Protein AF-A0A8H7BSI4-F1 (afdb_monomer_lite)

Secondary structure (DSSP, 8-state):
----------PPBPPTT--S-SBTTBSSSSHHHHHHHHHHHTT--HHHHHHHHHHTTB--TT---------SS---GGGGGTSHHHHHHHHHHHH----HHHHHS-EEEEE-S------HHHIIIIIHHHHT--TTGGGSPPPEEEEE---HHHHHHHHHTT-

pLDDT: mean 87.58, std 13.77, range [37.91, 97.06]

Structure (mmCIF, N/CA/C/O backbone):
data_AF-A0A8H7BSI4-F1
#
_entry.id   AF-A0A8H7BSI4-F1
#
loop_
_atom_site.group_PDB
_atom_site.id
_atom_site.type_symbol
_atom_site.label_atom_id
_atom_site.label_alt_id
_atom_site.label_comp_id
_atom_site.label_asym_id
_atom_site.label_entity_id
_atom_site.label_seq_id
_atom_site.pdbx_PDB_ins_code
_atom_site.Cartn_x
_atom_site.Cartn_y
_atom_site.Cartn_z
_atom_site.occupancy
_atom_site.B_iso_or_equiv
_atom_site.auth_seq_id
_atom_site.auth_comp_id
_atom_site.auth_asym_id
_atom_site.auth_atom_id
_atom_site.pdbx_PDB_model_num
ATOM 1 N N . MET A 1 1 ? -17.970 -0.116 -15.959 1.00 84.38 1 MET A N 1
ATOM 2 C CA . MET A 1 1 ? -16.785 0.314 -15.179 1.00 84.38 1 MET A CA 1
ATOM 3 C C . MET A 1 1 ? -16.360 -0.860 -14.310 1.00 84.38 1 MET A C 1
ATOM 5 O O . MET A 1 1 ? -17.247 -1.533 -13.807 1.00 84.38 1 MET A O 1
ATOM 9 N N . THR A 1 2 ? -15.063 -1.136 -14.169 1.00 92.62 2 THR A N 1
ATOM 10 C CA . THR A 1 2 ? -14.563 -2.210 -13.289 1.00 92.62 2 THR A CA 1
ATOM 11 C C . THR A 1 2 ? -14.057 -1.568 -12.002 1.00 92.62 2 THR A C 1
ATOM 13 O 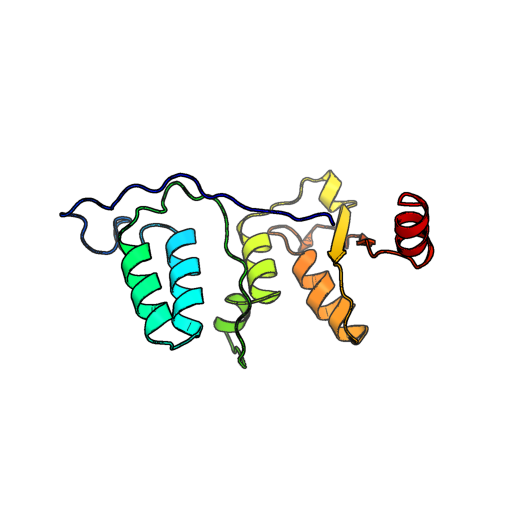O . THR A 1 2 ? -13.264 -0.635 -12.085 1.00 92.62 2 THR A O 1
AT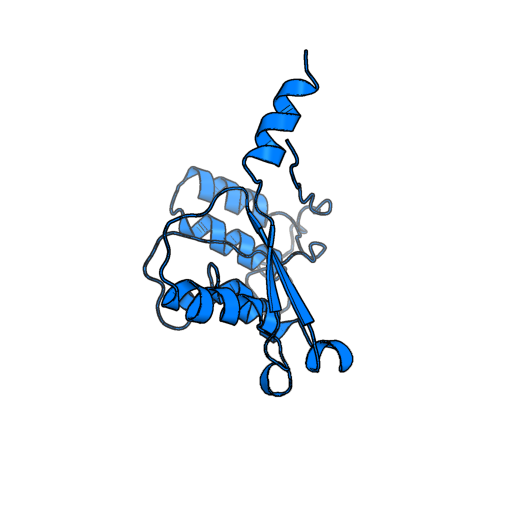OM 16 N N . GLN A 1 3 ? -14.542 -2.021 -10.846 1.00 94.94 3 GLN A N 1
ATOM 17 C CA . GLN A 1 3 ? -14.206 -1.472 -9.528 1.00 94.94 3 GLN A CA 1
ATOM 18 C C . GLN A 1 3 ? -13.779 -2.599 -8.586 1.00 94.94 3 GLN A C 1
ATOM 20 O O . GLN A 1 3 ? -14.319 -3.702 -8.662 1.00 94.94 3 GLN A O 1
ATOM 25 N N . GLY A 1 4 ? -12.813 -2.314 -7.715 1.00 94.81 4 GLY A N 1
ATOM 26 C CA . GLY A 1 4 ? -12.368 -3.220 -6.658 1.00 94.81 4 GLY A CA 1
ATOM 27 C C . GLY A 1 4 ? -12.856 -2.736 -5.297 1.00 94.81 4 GLY A C 1
ATOM 28 O O . GLY A 1 4 ? -12.834 -1.538 -5.026 1.00 94.81 4 GLY A O 1
ATOM 29 N N . VAL A 1 5 ? -13.283 -3.661 -4.438 1.00 97.06 5 VAL A N 1
ATOM 30 C CA . VAL A 1 5 ? -13.706 -3.358 -3.066 1.00 97.06 5 VAL A CA 1
ATOM 31 C C . VAL A 1 5 ? -13.038 -4.346 -2.121 1.00 97.06 5 VAL A C 1
ATOM 33 O O . VAL A 1 5 ? -13.108 -5.556 -2.330 1.00 97.06 5 VAL A O 1
ATOM 36 N N . TYR A 1 6 ? -12.405 -3.823 -1.073 1.00 95.88 6 TYR A N 1
ATOM 37 C CA . TYR A 1 6 ? -11.989 -4.618 0.074 1.00 95.88 6 TYR A CA 1
ATOM 38 C C . TYR A 1 6 ? -13.075 -4.549 1.148 1.00 95.88 6 TYR A C 1
ATOM 40 O O . TYR A 1 6 ? -13.499 -3.461 1.534 1.00 95.88 6 TYR A O 1
ATOM 48 N N . VAL A 1 7 ? -13.509 -5.709 1.636 1.00 96.81 7 VAL A N 1
ATOM 49 C CA . VAL A 1 7 ? -14.430 -5.824 2.770 1.00 96.81 7 VAL A CA 1
ATOM 50 C C . VAL A 1 7 ? -13.654 -6.465 3.909 1.00 96.81 7 VAL A C 1
ATOM 52 O O . VAL A 1 7 ? -13.184 -7.597 3.780 1.00 96.81 7 VAL A O 1
ATOM 55 N N . SER A 1 8 ? -13.482 -5.737 5.011 1.00 95.31 8 SER A N 1
ATOM 56 C CA . SER A 1 8 ? -12.819 -6.290 6.188 1.00 95.31 8 SER A CA 1
ATOM 57 C C . SER A 1 8 ? -13.660 -7.414 6.801 1.00 95.31 8 SER A C 1
ATOM 59 O O . SER A 1 8 ? -14.888 -7.423 6.660 1.00 95.31 8 SER A O 1
ATOM 61 N N . PRO A 1 9 ? -13.041 -8.335 7.555 1.00 95.00 9 PRO A N 1
ATOM 62 C CA . PRO A 1 9 ? -13.785 -9.185 8.471 1.00 95.00 9 PRO A CA 1
ATOM 63 C C . PRO A 1 9 ? -14.642 -8.347 9.427 1.00 95.00 9 PRO A C 1
ATOM 65 O O . PRO A 1 9 ? -14.370 -7.167 9.675 1.00 95.00 9 PRO A O 1
ATOM 68 N N . LYS A 1 1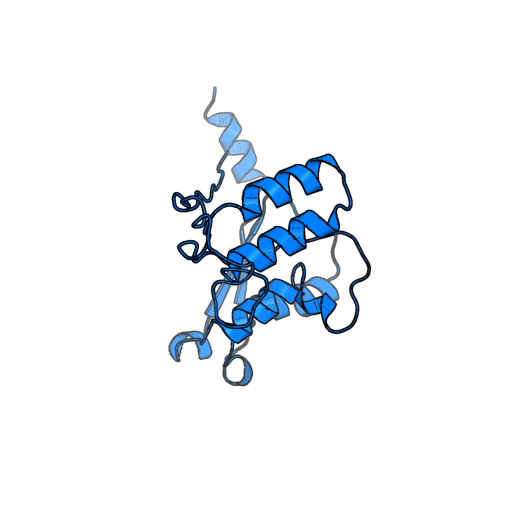0 ? -15.684 -8.965 9.983 1.00 94.25 10 LYS A N 1
ATOM 69 C CA . LYS A 1 10 ? -16.490 -8.332 11.024 1.00 94.25 10 LYS A CA 1
ATOM 70 C C . LYS A 1 10 ? -15.675 -8.263 12.317 1.00 94.25 10 LYS A C 1
ATOM 72 O O . LYS A 1 10 ? -15.422 -9.294 12.936 1.00 94.25 10 LYS A O 1
ATOM 77 N N . SER A 1 11 ? -15.309 -7.054 12.723 1.00 90.31 11 SER A N 1
ATOM 78 C CA . SER A 1 11 ? -14.569 -6.794 13.960 1.00 90.31 11 SER A CA 1
ATOM 79 C C . SER A 1 11 ? -15.536 -6.662 15.147 1.00 90.31 11 SER A C 1
ATOM 81 O O . SER A 1 11 ? -16.486 -5.878 15.057 1.00 90.31 11 SER A O 1
ATOM 83 N N . PRO A 1 12 ? -15.364 -7.420 16.245 1.00 92.12 12 PRO A N 1
ATOM 84 C CA . PRO A 1 12 ? -16.155 -7.238 17.461 1.00 92.12 12 PRO A CA 1
ATOM 85 C C . PRO A 1 12 ? -15.693 -5.996 18.239 1.00 92.12 12 PRO A C 1
ATOM 87 O O . PRO A 1 12 ? -14.622 -5.451 17.976 1.00 92.12 12 PRO A O 1
ATOM 90 N N . LEU A 1 13 ? -16.488 -5.551 19.214 1.00 90.25 13 LEU A N 1
ATOM 91 C CA . LEU A 1 13 ? -16.028 -4.559 20.189 1.00 90.25 13 LEU A CA 1
ATOM 92 C C . LEU A 1 13 ? -14.946 -5.167 21.084 1.00 90.25 13 LEU A C 1
ATOM 94 O O . LEU A 1 13 ? -15.019 -6.344 21.449 1.00 90.25 13 LEU A O 1
ATOM 98 N N . LYS A 1 14 ? -13.967 -4.350 21.462 1.00 86.00 14 LYS A N 1
ATOM 99 C CA . LYS A 1 14 ? -12.957 -4.731 22.444 1.00 86.00 14 LYS A CA 1
ATOM 100 C C . LYS A 1 14 ? -13.609 -4.949 23.822 1.00 86.00 14 LYS A C 1
ATOM 102 O O . LYS A 1 14 ? -14.586 -4.270 24.147 1.00 86.00 14 LYS A O 1
ATOM 107 N N . PRO A 1 15 ? -13.096 -5.876 24.653 1.00 79.19 15 PRO A N 1
ATOM 108 C CA . PRO A 1 15 ? -13.628 -6.103 25.997 1.00 79.19 15 PRO A CA 1
ATOM 109 C C . PRO A 1 15 ? -13.575 -4.824 26.845 1.00 79.19 15 PRO A C 1
ATOM 111 O O . PRO A 1 15 ? -12.583 -4.106 26.800 1.00 79.19 15 PRO A O 1
ATOM 114 N N . SER A 1 16 ? -14.568 -4.559 27.696 1.00 61.09 16 SER A N 1
ATOM 115 C CA . SER A 1 16 ? -14.605 -3.356 28.556 1.00 61.09 16 SER A CA 1
ATOM 116 C C . SER A 1 16 ? -13.416 -3.240 29.526 1.00 61.09 16 SER A C 1
ATOM 118 O O . SER A 1 16 ? -13.126 -2.160 30.027 1.00 61.09 16 SER A O 1
ATOM 120 N N . SER A 1 17 ? -12.731 -4.356 29.795 1.00 53.88 17 SER A N 1
ATOM 121 C CA . SER A 1 17 ? -11.518 -4.454 30.616 1.00 53.88 17 SER A CA 1
ATOM 122 C C . SER A 1 17 ? -10.218 -4.415 29.805 1.00 53.88 17 SER A C 1
ATOM 124 O O . SER A 1 17 ? -9.139 -4.598 30.367 1.00 53.88 17 SER A O 1
ATOM 126 N N . SER A 1 18 ? -10.296 -4.238 28.484 1.00 48.34 18 SER A N 1
ATOM 127 C CA . SER A 1 18 ? -9.107 -4.110 27.648 1.00 48.34 18 SER A CA 1
ATOM 128 C C . SER A 1 18 ? -8.515 -2.714 27.820 1.00 48.34 18 SER A C 1
ATOM 130 O O . SER A 1 18 ? -9.002 -1.709 27.310 1.00 48.34 18 SER A O 1
ATOM 132 N N . ILE A 1 19 ? -7.447 -2.674 28.608 1.00 51.53 19 ILE A N 1
ATOM 133 C CA . ILE A 1 19 ? -6.484 -1.577 28.652 1.00 51.53 19 ILE A CA 1
ATOM 134 C C . ILE A 1 19 ? -6.014 -1.324 27.203 1.00 51.53 19 ILE A C 1
ATOM 136 O O . ILE A 1 19 ? -5.858 -2.303 26.458 1.00 51.53 19 ILE A O 1
ATOM 140 N N . PRO A 1 20 ? -5.795 -0.063 26.776 1.00 46.69 20 PRO A N 1
ATOM 141 C CA . PRO A 1 20 ? -5.162 0.228 25.493 1.00 46.69 20 PRO A CA 1
ATOM 142 C C . PRO A 1 20 ? -3.932 -0.666 25.295 1.00 46.69 20 PRO A C 1
ATOM 144 O O . PRO A 1 20 ? -3.040 -0.684 26.142 1.00 46.69 20 PRO A O 1
ATOM 147 N N . GLY A 1 21 ? -3.914 -1.441 24.209 1.00 50.44 21 GLY A N 1
ATOM 148 C CA . GLY A 1 21 ? -2.776 -2.289 23.868 1.00 50.44 21 GLY A CA 1
ATOM 149 C C . GLY A 1 21 ? -2.799 -3.737 24.344 1.00 50.44 21 GLY A C 1
ATOM 150 O O . GLY A 1 21 ? -1.991 -4.160 25.165 1.00 50.44 21 GLY A O 1
ATOM 151 N N . THR A 1 22 ? -3.695 -4.542 23.774 1.00 46.56 22 THR A N 1
ATOM 152 C CA . THR A 1 22 ? -3.847 -5.973 24.105 1.00 46.56 22 THR A CA 1
ATOM 153 C C . THR A 1 22 ? -2.840 -6.899 23.397 1.00 46.56 22 THR A C 1
ATOM 155 O O . THR A 1 22 ? -2.934 -8.119 23.504 1.00 46.56 22 THR A O 1
ATOM 158 N N . LEU A 1 23 ? -1.829 -6.335 22.732 1.00 44.22 23 LEU A N 1
ATOM 159 C CA . LEU A 1 23 ? -0.512 -6.959 22.620 1.00 44.22 23 LEU A CA 1
ATOM 160 C C . LEU A 1 23 ? 0.321 -6.365 23.752 1.00 44.22 23 LEU A C 1
ATOM 162 O O . LEU A 1 23 ? 0.488 -5.148 23.786 1.00 44.22 23 LEU A O 1
ATOM 166 N N . ILE A 1 24 ? 0.811 -7.198 24.673 1.00 37.91 24 ILE A N 1
ATOM 167 C CA . ILE A 1 24 ? 1.663 -6.780 25.797 1.00 37.91 24 ILE A CA 1
ATOM 168 C C . ILE A 1 24 ? 2.710 -5.765 25.289 1.00 37.91 24 ILE A C 1
ATOM 170 O O . ILE A 1 24 ? 3.657 -6.147 24.606 1.00 37.91 24 ILE A O 1
ATOM 174 N N . GLY A 1 25 ? 2.508 -4.475 25.586 1.00 41.41 25 GLY A N 1
ATOM 175 C CA . GLY A 1 25 ? 3.450 -3.395 25.271 1.00 41.41 25 GLY A CA 1
ATOM 176 C C . GLY A 1 25 ? 3.222 -2.541 24.008 1.00 41.41 25 GLY A C 1
ATOM 177 O O . GLY A 1 25 ? 4.131 -1.782 23.682 1.00 41.41 25 GLY A O 1
ATOM 178 N N . SER A 1 26 ? 2.081 -2.583 23.301 1.00 50.28 26 SER A N 1
ATOM 179 C CA . SER A 1 26 ? 1.817 -1.630 22.192 1.00 50.28 26 SER A CA 1
ATOM 180 C C . SER A 1 26 ? 0.469 -0.928 22.292 1.00 50.28 26 SER A C 1
ATOM 182 O O . SER A 1 26 ? -0.518 -1.616 22.442 1.00 50.28 26 SER A O 1
ATOM 184 N N . GLU A 1 27 ? 0.396 0.392 22.085 1.00 63.09 27 GLU A N 1
ATOM 185 C CA . GLU A 1 27 ? -0.832 1.227 22.104 1.00 63.09 27 GLU A CA 1
ATOM 186 C C . GLU A 1 27 ? -2.013 0.685 21.251 1.00 63.09 27 GLU A C 1
ATOM 188 O O . GLU A 1 27 ? -3.176 0.941 21.561 1.00 63.09 27 GLU A O 1
ATOM 193 N N . TYR A 1 28 ? -1.730 -0.132 20.228 1.00 73.06 28 TYR A N 1
ATOM 194 C CA . TYR A 1 28 ? -2.693 -0.680 19.259 1.00 73.06 28 TYR A CA 1
ATOM 195 C C . TYR A 1 28 ? -2.845 -2.206 19.373 1.00 73.06 28 TYR A C 1
ATOM 197 O O . TYR A 1 28 ? -1.911 -2.901 19.770 1.00 73.06 28 TYR A O 1
ATOM 205 N N . GLY A 1 29 ? -4.004 -2.751 18.978 1.00 78.25 29 GLY A N 1
ATOM 206 C CA . GLY A 1 29 ? -4.294 -4.192 19.002 1.00 78.25 29 GLY A CA 1
ATOM 207 C C . GLY A 1 29 ? -3.831 -4.968 17.762 1.00 78.25 29 GLY A C 1
ATOM 208 O O . GLY A 1 29 ? -3.792 -6.196 17.782 1.00 78.25 29 GLY A O 1
ATOM 209 N N . SER A 1 30 ? -3.469 -4.283 16.670 1.00 89.19 30 SER A N 1
ATOM 210 C CA . SER A 1 30 ? -2.934 -4.912 15.452 1.00 89.19 30 SER A CA 1
ATOM 211 C C . SER A 1 30 ? -2.151 -3.922 14.573 1.00 89.19 30 SER A C 1
ATOM 213 O O . SER A 1 30 ? -2.334 -2.707 14.700 1.00 89.19 30 SER A O 1
ATOM 215 N N . PRO A 1 31 ? -1.313 -4.403 13.629 1.00 91.12 31 PRO A N 1
ATOM 216 C CA . PRO A 1 31 ? -0.678 -3.541 12.631 1.00 91.12 31 PRO A CA 1
ATOM 217 C C . PRO A 1 31 ? -1.683 -2.771 11.769 1.00 91.12 31 PRO A C 1
ATOM 219 O O . PRO A 1 31 ? -1.441 -1.608 11.465 1.00 91.12 31 PRO A O 1
ATOM 222 N N . PHE A 1 32 ? -2.807 -3.403 11.409 1.00 94.38 32 PHE A N 1
ATOM 223 C CA . PHE A 1 32 ? -3.873 -2.760 10.642 1.00 94.38 32 PHE A CA 1
ATOM 224 C C . PHE A 1 32 ? -4.500 -1.602 11.420 1.00 94.38 32 PHE A C 1
ATOM 226 O O . PHE A 1 32 ? -4.670 -0.522 10.868 1.00 94.38 32 PHE A O 1
ATOM 233 N N . GLU A 1 33 ? -4.803 -1.811 12.705 1.00 93.75 33 GLU A N 1
ATOM 234 C CA . GLU A 1 33 ? -5.359 -0.764 13.564 1.00 93.75 33 GLU A CA 1
ATOM 235 C C . GLU A 1 33 ? -4.422 0.437 13.670 1.00 93.75 33 GLU A C 1
ATOM 237 O O . GLU A 1 33 ? -4.864 1.565 13.476 1.00 93.75 33 GLU A O 1
ATOM 242 N N . ARG A 1 34 ? -3.130 0.194 13.928 1.00 92.50 34 ARG A N 1
ATOM 243 C CA . ARG A 1 34 ? -2.126 1.261 13.987 1.00 92.50 34 ARG A CA 1
ATOM 244 C C . ARG A 1 34 ? -2.096 2.056 12.686 1.00 92.50 34 ARG A C 1
ATOM 246 O O . ARG A 1 34 ? -2.191 3.275 12.721 1.00 92.50 34 ARG A O 1
ATOM 253 N N . ASP A 1 35 ? -1.979 1.372 11.547 1.00 94.31 35 ASP A N 1
ATOM 254 C CA . ASP A 1 35 ? -1.880 2.042 10.250 1.00 94.31 35 ASP A CA 1
ATOM 255 C C . ASP A 1 35 ? -3.176 2.813 9.904 1.00 94.31 35 ASP A C 1
ATOM 257 O O . ASP A 1 35 ? -3.117 3.872 9.279 1.00 94.31 35 ASP A O 1
ATOM 261 N N . LEU A 1 36 ? -4.344 2.303 10.319 1.00 95.25 36 LEU A N 1
ATOM 262 C CA . LEU A 1 36 ? -5.640 2.963 10.142 1.00 95.25 36 LEU A CA 1
ATOM 263 C C . LEU A 1 36 ? -5.734 4.237 10.983 1.00 95.25 36 LEU A C 1
ATOM 265 O O . LEU A 1 36 ? -6.125 5.280 10.466 1.00 95.25 36 LEU A O 1
ATOM 269 N N . VAL A 1 37 ? -5.370 4.154 12.264 1.00 93.50 37 VAL A N 1
ATOM 270 C CA . VAL A 1 37 ? -5.357 5.297 13.184 1.00 93.50 37 VAL A CA 1
ATOM 271 C C . VAL A 1 37 ? -4.385 6.363 12.690 1.00 93.50 37 VAL A C 1
ATOM 273 O O . VAL A 1 37 ? -4.795 7.503 12.487 1.00 93.50 37 VAL A O 1
ATOM 276 N N . ASP A 1 38 ? -3.153 5.961 12.372 1.00 92.75 38 ASP A N 1
ATOM 277 C CA . ASP A 1 38 ? -2.121 6.833 11.813 1.00 92.75 38 ASP A CA 1
ATOM 278 C C . ASP A 1 38 ? -2.613 7.593 10.572 1.00 92.75 38 ASP A C 1
ATOM 280 O O . ASP A 1 38 ? -2.296 8.769 10.387 1.00 92.75 38 ASP A O 1
ATOM 284 N N . TYR A 1 39 ? -3.349 6.913 9.685 1.00 95.31 39 TYR A N 1
ATOM 285 C CA . TYR A 1 39 ? -3.871 7.516 8.460 1.00 95.31 39 TYR A CA 1
ATOM 286 C C . TYR A 1 39 ? -4.962 8.549 8.745 1.00 95.31 39 TYR A C 1
ATOM 288 O O . TYR A 1 39 ? -4.983 9.599 8.108 1.00 95.31 39 TYR A O 1
ATOM 296 N N . LEU A 1 40 ? -5.854 8.270 9.698 1.00 95.00 40 LEU A N 1
ATOM 297 C CA . LEU A 1 40 ? -6.929 9.188 10.077 1.00 95.00 40 LEU A CA 1
ATOM 298 C C . LEU A 1 40 ? -6.393 10.414 10.830 1.00 95.00 40 LEU A C 1
ATOM 300 O O . LEU A 1 40 ? -6.854 11.526 10.576 1.00 95.00 40 LEU A O 1
ATOM 304 N N . ASP A 1 41 ? -5.393 10.238 11.695 1.00 91.56 41 ASP A N 1
ATOM 305 C CA . ASP A 1 41 ? -4.784 11.341 12.450 1.00 91.56 41 ASP A CA 1
ATOM 306 C C . ASP A 1 41 ? -4.088 12.365 11.545 1.00 91.56 41 ASP A C 1
ATOM 308 O O . ASP A 1 41 ? -4.088 13.556 11.849 1.00 91.56 41 ASP A O 1
ATOM 312 N N . ALA A 1 42 ? -3.583 11.941 10.382 1.00 92.50 42 ALA A N 1
ATOM 313 C CA . ALA A 1 42 ? -2.932 12.827 9.417 1.00 92.50 42 ALA A CA 1
ATOM 314 C C . ALA A 1 42 ? -3.853 13.911 8.816 1.00 92.50 42 ALA A C 1
ATOM 316 O O . ALA A 1 42 ? -3.363 14.824 8.154 1.00 92.50 42 ALA A O 1
ATOM 317 N N . TYR A 1 43 ? -5.173 13.811 9.002 1.00 90.38 43 TYR A N 1
ATOM 318 C CA . TYR A 1 43 ? -6.128 14.796 8.491 1.00 90.38 43 TYR A CA 1
ATOM 319 C C . TYR A 1 43 ? -6.406 15.951 9.455 1.00 90.38 43 TYR A C 1
ATOM 321 O O . TYR A 1 43 ? -7.012 16.933 9.028 1.00 90.38 43 TYR A O 1
ATOM 329 N N . GLU A 1 44 ? -6.033 15.825 10.736 1.00 87.00 44 GLU A N 1
ATOM 330 C CA . GLU A 1 44 ? -6.210 16.867 11.764 1.00 87.00 44 GLU A CA 1
ATOM 331 C C . GLU A 1 44 ? -7.634 17.477 11.796 1.00 87.00 44 GLU A C 1
ATOM 333 O O . GLU A 1 44 ? -7.842 18.656 12.078 1.00 87.00 44 GLU A O 1
ATOM 338 N N . ASN A 1 45 ? -8.652 16.666 11.483 1.00 93.62 45 ASN A N 1
ATOM 339 C CA . ASN A 1 45 ? -10.041 17.098 11.342 1.00 93.62 45 ASN A CA 1
ATOM 340 C C . ASN A 1 45 ? -10.921 16.508 12.450 1.00 93.62 45 ASN A C 1
ATOM 342 O O . ASN A 1 45 ? -10.919 15.300 12.673 1.00 93.62 45 ASN A O 1
ATOM 346 N N . TYR A 1 46 ? -11.739 17.344 13.090 1.00 92.00 46 TYR A N 1
ATOM 347 C CA . TYR A 1 46 ? -12.562 16.948 14.236 1.00 92.00 46 TYR A CA 1
ATOM 348 C C . TYR A 1 46 ? -13.537 15.789 13.958 1.00 92.00 46 TYR A C 1
ATOM 350 O O . TYR A 1 46 ? -13.671 14.881 14.778 1.00 92.00 46 TYR A O 1
ATOM 358 N N . GLU A 1 47 ? -14.198 15.771 12.799 1.00 94.75 47 GLU A N 1
ATOM 359 C CA . GLU A 1 47 ? -15.124 14.682 12.456 1.00 94.75 47 GLU A CA 1
ATOM 360 C C . GLU A 1 47 ? -14.371 13.377 12.159 1.00 94.75 47 GLU A C 1
ATOM 362 O O . GLU A 1 47 ? -14.838 12.289 12.506 1.00 94.75 47 GLU A O 1
ATOM 367 N N . ILE A 1 48 ? -13.164 13.477 11.595 1.00 94.00 48 ILE A N 1
ATOM 368 C CA . ILE A 1 48 ? -12.279 12.325 11.382 1.00 94.00 48 ILE A CA 1
ATOM 369 C C . ILE A 1 48 ? -11.751 11.789 12.718 1.00 94.00 48 ILE A C 1
ATOM 371 O O . ILE A 1 48 ? -11.714 10.575 12.908 1.00 94.00 48 ILE A O 1
ATOM 375 N N . VAL A 1 49 ? -11.439 12.665 13.676 1.00 90.50 49 VAL A N 1
ATOM 376 C CA . VAL A 1 49 ? -11.048 12.276 15.040 1.00 90.50 49 VAL A CA 1
ATOM 377 C C . VAL A 1 49 ? -12.166 11.487 15.725 1.00 90.50 49 VAL A C 1
ATOM 379 O O . VAL A 1 49 ? -11.910 10.403 16.248 1.00 90.50 49 VAL A O 1
ATOM 382 N N . LYS A 1 50 ? -13.425 11.940 15.646 1.00 93.31 50 LYS A N 1
ATOM 383 C CA . LYS A 1 50 ? -14.566 11.167 16.175 1.00 93.31 50 LYS A CA 1
ATOM 384 C C . LYS A 1 50 ? -14.695 9.796 15.515 1.00 93.31 50 LYS A C 1
ATOM 386 O O . LYS A 1 50 ? -15.001 8.806 16.180 1.00 93.31 50 LYS A O 1
ATOM 391 N N . LEU A 1 51 ? -14.509 9.722 14.195 1.00 94.06 51 LEU A N 1
ATOM 392 C CA . LEU A 1 51 ? -14.547 8.453 13.472 1.00 94.06 51 LEU A CA 1
ATOM 393 C C . LEU A 1 51 ? -13.425 7.521 13.946 1.00 94.06 51 LEU A C 1
ATOM 395 O O . LEU A 1 51 ? -13.692 6.355 14.235 1.00 94.06 51 LEU A O 1
ATOM 399 N N . ARG A 1 52 ? -12.201 8.036 14.083 1.00 93.69 52 ARG A N 1
ATOM 400 C CA . ARG A 1 52 ? -11.048 7.303 14.616 1.00 93.69 52 ARG A CA 1
ATOM 401 C C . ARG A 1 52 ? -11.343 6.741 16.004 1.00 93.69 52 ARG A C 1
ATOM 403 O O . ARG A 1 52 ? -11.197 5.541 16.208 1.00 93.69 52 ARG A O 1
ATOM 410 N N . GLU A 1 53 ? -11.834 7.562 16.931 1.00 90.81 53 GLU A N 1
ATOM 411 C CA . GLU A 1 53 ? -12.191 7.135 18.294 1.00 90.81 53 GLU A CA 1
ATOM 412 C C . GLU A 1 53 ? -13.249 6.028 18.308 1.00 90.81 53 GLU A C 1
ATOM 414 O O . GLU A 1 53 ? -13.172 5.097 19.110 1.00 90.81 53 GLU A O 1
ATOM 419 N N . ARG A 1 54 ? -14.224 6.084 17.394 1.00 91.62 54 ARG A N 1
ATOM 420 C CA . ARG A 1 54 ? -15.212 5.010 17.224 1.00 91.62 54 ARG A CA 1
ATOM 421 C C . ARG A 1 54 ? -14.577 3.732 16.684 1.00 91.62 54 ARG A C 1
ATOM 423 O O . ARG A 1 54 ? -14.918 2.653 17.155 1.00 91.62 54 ARG A O 1
ATOM 430 N N . LEU A 1 55 ? -13.670 3.831 15.714 1.00 92.44 55 LEU A N 1
ATOM 431 C CA . LEU A 1 55 ? -12.995 2.674 15.115 1.00 92.44 55 LEU A CA 1
ATOM 432 C C . LEU A 1 55 ? -12.025 1.992 16.091 1.00 92.44 55 LEU A C 1
ATOM 434 O O . LEU A 1 55 ? -11.920 0.768 16.073 1.00 92.44 55 LEU A O 1
ATOM 438 N N . MET A 1 56 ? -11.382 2.749 16.984 1.00 89.94 56 MET A N 1
ATOM 439 C CA . MET A 1 56 ? -10.473 2.225 18.017 1.00 89.94 56 MET A CA 1
ATOM 440 C C . MET A 1 56 ? -11.172 1.349 19.070 1.00 89.94 56 MET A C 1
ATOM 442 O O . MET A 1 56 ? -10.507 0.600 19.787 1.00 89.94 56 MET A O 1
ATOM 446 N N . GLN A 1 57 ? -12.504 1.403 19.161 1.00 89.56 57 GLN A N 1
ATOM 447 C CA . GLN A 1 57 ? -13.288 0.544 20.058 1.00 89.56 57 GLN A CA 1
ATOM 448 C C . GLN A 1 57 ? -13.429 -0.893 19.539 1.00 89.56 57 GLN A C 1
ATOM 450 O O . GLN A 1 57 ? -13.852 -1.769 20.292 1.00 89.56 57 GLN A O 1
ATOM 455 N N . TYR A 1 58 ? -13.092 -1.152 18.273 1.00 91.62 58 TYR A N 1
ATOM 456 C CA . TYR A 1 58 ? -13.224 -2.466 17.645 1.00 91.62 58 TYR A CA 1
ATOM 457 C C . TYR A 1 58 ? -11.895 -3.219 17.618 1.00 91.62 58 TYR A C 1
ATOM 459 O O . TYR A 1 58 ? -10.834 -2.623 17.444 1.00 91.62 58 TYR A O 1
ATOM 467 N N . ASP A 1 59 ? -11.952 -4.540 17.770 1.00 90.69 59 ASP A N 1
ATOM 468 C CA . ASP A 1 59 ? -10.789 -5.414 17.650 1.00 90.69 59 ASP A CA 1
ATOM 469 C C . ASP A 1 59 ? -10.501 -5.748 16.180 1.00 90.69 59 ASP A C 1
ATOM 471 O O . ASP A 1 59 ? -11.208 -6.528 15.537 1.00 90.69 59 ASP A O 1
ATOM 475 N N . TRP A 1 60 ? -9.422 -5.167 15.660 1.00 92.88 60 TRP A N 1
ATOM 476 C CA . TRP A 1 60 ? -8.956 -5.366 14.289 1.00 92.88 60 TRP A CA 1
ATOM 477 C C . TRP A 1 60 ? -7.932 -6.498 14.137 1.00 92.88 60 TRP A C 1
ATOM 479 O O . TRP A 1 60 ? -7.384 -6.662 13.049 1.00 92.88 60 TRP A O 1
ATOM 489 N N . SER A 1 61 ? -7.672 -7.300 15.176 1.00 90.56 61 SER A N 1
ATOM 490 C CA . SER A 1 61 ? -6.703 -8.412 15.149 1.00 90.56 61 SER A CA 1
ATOM 491 C C . SER A 1 61 ? -6.957 -9.434 14.033 1.00 90.56 61 SER A C 1
ATOM 493 O O . SER A 1 61 ? -6.022 -10.029 13.496 1.00 90.56 61 SER A O 1
ATOM 495 N N . SER A 1 62 ? -8.220 -9.607 13.631 1.00 92.19 62 SER A N 1
ATOM 496 C CA . SER A 1 62 ? -8.614 -10.486 12.524 1.00 92.19 62 SER A CA 1
ATOM 497 C C . SER A 1 62 ? -8.286 -9.923 11.132 1.00 92.19 62 SER A C 1
ATOM 499 O O . SER A 1 62 ? -8.276 -10.670 10.147 1.00 92.19 62 SER A O 1
ATOM 501 N N . CYS A 1 63 ? -8.005 -8.621 11.024 1.00 94.69 63 CYS A N 1
ATOM 502 C CA . CYS A 1 63 ? -7.699 -7.963 9.764 1.00 94.69 63 CYS A CA 1
ATOM 503 C C . CYS A 1 63 ? -6.239 -8.208 9.364 1.00 94.69 63 CYS A C 1
ATOM 505 O O . CYS A 1 63 ? -5.304 -7.695 9.973 1.00 94.69 63 CYS A O 1
ATOM 507 N N . LYS A 1 64 ? -6.048 -8.991 8.299 1.00 93.31 64 LYS A N 1
ATOM 508 C CA . LYS A 1 64 ? -4.719 -9.333 7.761 1.00 93.31 64 LYS A CA 1
ATOM 509 C C . LYS A 1 64 ? -4.238 -8.384 6.663 1.00 93.31 64 LYS A C 1
ATOM 511 O O . LYS A 1 64 ? -3.126 -8.544 6.168 1.00 93.31 64 LYS A O 1
ATOM 516 N N . ALA A 1 65 ? -5.087 -7.452 6.231 1.00 95.69 65 ALA A N 1
ATOM 517 C CA . ALA A 1 65 ? -4.703 -6.471 5.229 1.00 95.69 65 ALA A CA 1
ATOM 518 C C . ALA A 1 65 ? -3.635 -5.525 5.793 1.00 95.69 65 ALA A C 1
ATOM 520 O O . ALA A 1 65 ? -3.581 -5.270 6.995 1.00 95.69 65 ALA A O 1
ATOM 521 N N . VAL A 1 66 ? -2.803 -4.981 4.908 1.00 95.62 66 VAL A N 1
ATOM 522 C CA . VAL A 1 66 ? -1.839 -3.931 5.246 1.00 95.62 66 VAL A CA 1
ATOM 523 C C . VAL A 1 66 ? -2.269 -2.659 4.538 1.00 95.62 66 VAL A C 1
ATOM 525 O O . VAL A 1 66 ? -2.520 -2.674 3.332 1.00 95.62 66 VAL A O 1
ATOM 528 N N . ILE A 1 67 ? -2.363 -1.559 5.281 1.00 96.56 67 ILE A N 1
ATOM 529 C CA . ILE A 1 67 ? -2.753 -0.271 4.714 1.00 96.56 67 ILE A CA 1
ATOM 530 C C . ILE A 1 67 ? -1.519 0.389 4.089 1.00 96.56 67 ILE A C 1
ATOM 532 O O . ILE A 1 67 ? -0.474 0.559 4.722 1.00 96.56 67 ILE A O 1
ATOM 536 N N . ILE A 1 68 ? -1.661 0.778 2.822 1.00 96.69 68 ILE A N 1
ATOM 537 C CA . ILE A 1 68 ? -0.684 1.572 2.074 1.00 96.69 68 ILE A CA 1
ATOM 538 C C . ILE A 1 68 ? -1.375 2.882 1.696 1.00 96.69 68 ILE A C 1
ATOM 540 O O . ILE A 1 68 ? -1.975 3.003 0.630 1.00 96.69 68 ILE A O 1
ATOM 544 N N . GLY A 1 69 ? -1.354 3.835 2.628 1.00 95.56 69 GLY A N 1
ATOM 545 C CA . GLY A 1 69 ? -1.975 5.149 2.471 1.00 95.56 69 GLY A CA 1
ATOM 546 C C . GLY A 1 69 ? -0.999 6.209 1.962 1.00 95.56 69 GLY A C 1
ATOM 547 O O . GLY A 1 69 ? 0.213 6.103 2.153 1.00 95.56 69 GLY A O 1
ATOM 548 N N . SER A 1 70 ? -1.539 7.265 1.359 1.00 95.00 70 SER A N 1
ATOM 549 C CA . SER A 1 70 ? -0.800 8.477 0.992 1.00 95.00 70 SER A CA 1
ATOM 550 C C . SER A 1 70 ? -1.444 9.676 1.674 1.00 95.00 70 SER A C 1
ATOM 552 O O . SER A 1 70 ? -2.656 9.853 1.567 1.00 95.00 70 SER A O 1
ATOM 554 N N . VAL A 1 71 ? -0.634 10.498 2.340 1.00 94.44 71 VAL A N 1
ATOM 555 C CA . VAL A 1 71 ? -1.078 11.741 2.987 1.00 94.44 71 VAL A CA 1
ATOM 556 C C . VAL A 1 71 ? -0.221 12.908 2.482 1.00 94.44 71 VAL A C 1
ATOM 558 O O . VAL A 1 71 ? 0.988 12.722 2.282 1.00 94.44 71 VAL A O 1
ATOM 561 N N . PRO A 1 72 ? -0.803 14.097 2.237 1.00 91.62 72 PRO A N 1
ATOM 562 C CA . PRO A 1 72 ? -0.036 15.268 1.823 1.00 91.62 72 PRO A CA 1
ATOM 563 C C . PRO A 1 72 ? 1.036 15.636 2.855 1.00 91.62 72 PRO A C 1
ATOM 565 O O . PRO A 1 72 ? 0.819 15.505 4.055 1.00 91.62 72 PRO A O 1
ATOM 568 N N . GLY A 1 73 ? 2.194 16.107 2.394 1.00 88.38 73 GLY A N 1
ATOM 569 C CA . GLY A 1 73 ? 3.255 16.595 3.275 1.00 88.38 73 GLY A CA 1
ATOM 570 C C . GLY A 1 73 ? 4.660 16.270 2.781 1.00 88.38 73 GLY A C 1
ATOM 571 O O . GLY A 1 73 ? 4.857 15.423 1.908 1.00 88.38 73 GLY A O 1
ATOM 572 N N . TYR A 1 74 ? 5.647 16.961 3.353 1.00 85.56 74 TYR A N 1
ATOM 573 C CA . TYR A 1 74 ? 7.058 16.661 3.129 1.00 85.56 74 TYR A CA 1
ATOM 574 C C . TYR A 1 74 ? 7.548 15.704 4.217 1.00 85.56 74 TYR A C 1
ATOM 576 O O . TYR A 1 74 ? 7.965 16.117 5.299 1.00 85.56 74 TYR A O 1
ATOM 584 N N . HIS A 1 75 ? 7.477 14.410 3.927 1.00 87.00 75 HIS A N 1
ATOM 585 C CA . HIS A 1 75 ? 7.865 13.358 4.864 1.00 87.00 75 HIS A CA 1
ATOM 586 C C . HIS A 1 75 ? 9.383 13.163 4.826 1.00 87.00 75 HIS A C 1
ATOM 588 O O . HIS A 1 75 ? 9.941 12.891 3.765 1.00 87.00 75 HIS A O 1
ATOM 594 N N . ARG A 1 76 ? 10.066 13.324 5.966 1.00 82.56 76 ARG A N 1
ATOM 595 C CA . ARG A 1 76 ? 11.525 13.137 6.097 1.00 82.56 76 ARG A CA 1
ATOM 596 C C . ARG A 1 76 ? 11.852 11.926 6.957 1.00 82.56 76 ARG A C 1
ATOM 598 O O . ARG A 1 76 ? 11.028 11.477 7.748 1.00 82.56 76 ARG A O 1
ATOM 605 N N . GLU A 1 77 ? 13.072 11.422 6.795 1.00 79.69 77 GLU A N 1
ATOM 606 C CA . GLU A 1 77 ? 13.645 10.380 7.651 1.00 79.69 77 GLU A CA 1
ATOM 607 C C . GLU A 1 77 ? 12.733 9.143 7.761 1.00 79.69 77 GLU A C 1
ATOM 609 O O . GLU A 1 77 ? 12.323 8.567 6.751 1.00 79.69 77 GLU A O 1
ATOM 614 N N . SER A 1 78 ? 12.390 8.732 8.983 1.00 73.81 78 SER A N 1
ATOM 615 C CA . SER A 1 78 ? 11.555 7.564 9.262 1.00 73.81 78 SER A CA 1
ATOM 616 C C . SER A 1 78 ? 10.150 7.670 8.650 1.00 73.81 78 SER A C 1
ATOM 618 O O . SER A 1 78 ? 9.577 6.641 8.264 1.00 73.81 78 SER A O 1
ATOM 620 N N . ALA A 1 79 ? 9.626 8.890 8.469 1.00 77.12 79 ALA A N 1
ATOM 621 C CA . ALA A 1 79 ? 8.301 9.145 7.908 1.00 77.12 79 ALA A CA 1
ATOM 622 C C . ALA A 1 79 ? 8.213 8.865 6.399 1.00 77.12 79 ALA A C 1
ATOM 624 O O . ALA A 1 79 ? 7.125 8.567 5.907 1.00 77.12 79 ALA A O 1
ATOM 625 N N . VAL A 1 80 ? 9.337 8.858 5.665 1.00 79.62 80 VAL A N 1
ATOM 626 C CA . VAL A 1 80 ? 9.363 8.491 4.229 1.00 79.62 80 VAL A CA 1
ATOM 627 C C . VAL A 1 80 ? 8.794 7.087 4.016 1.00 79.62 80 VAL A C 1
ATOM 629 O O . VAL A 1 80 ? 8.109 6.817 3.035 1.00 79.62 80 VAL A O 1
ATOM 632 N N . SER A 1 81 ? 9.030 6.190 4.975 1.00 89.06 81 SER A N 1
ATOM 633 C CA . SER A 1 81 ? 8.556 4.806 4.925 1.00 89.06 81 SER A CA 1
ATOM 634 C C . SER A 1 81 ? 7.138 4.598 5.475 1.00 89.06 81 SER A C 1
ATOM 636 O O . SER A 1 81 ? 6.664 3.459 5.538 1.00 89.06 81 SER A O 1
ATOM 638 N N . LYS A 1 82 ? 6.470 5.673 5.917 1.00 92.75 82 LYS A N 1
ATOM 639 C CA . LYS A 1 82 ? 5.117 5.624 6.489 1.00 92.75 82 LYS A CA 1
ATOM 640 C C . LYS A 1 82 ? 4.034 5.751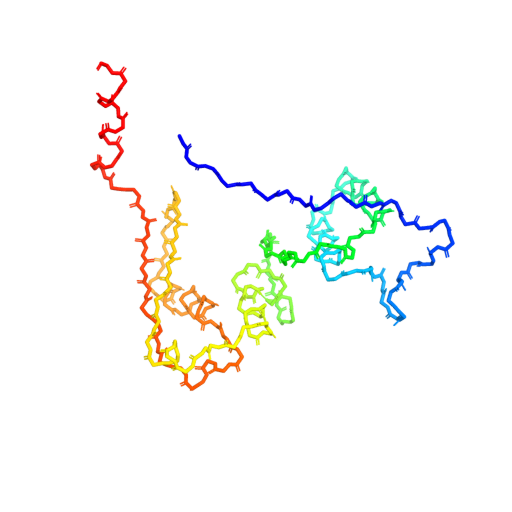 5.416 1.00 92.75 82 LYS A C 1
ATOM 642 O O . LYS A 1 82 ? 2.985 5.134 5.564 1.00 92.75 82 LYS A O 1
ATOM 647 N N . TRP A 1 83 ? 4.318 6.442 4.307 1.00 95.19 83 TRP A N 1
ATOM 648 C CA . TRP A 1 83 ? 3.319 6.775 3.284 1.00 95.19 83 TRP A CA 1
ATOM 649 C C . TRP A 1 83 ? 3.751 6.436 1.850 1.00 95.19 83 TRP A C 1
ATOM 651 O O . TRP A 1 83 ? 4.940 6.317 1.544 1.00 95.19 83 TRP A O 1
ATOM 661 N N . GLY A 1 84 ? 2.770 6.289 0.958 1.00 95.19 84 GLY A N 1
ATOM 662 C CA . GLY A 1 84 ? 2.950 6.151 -0.487 1.00 95.19 84 GLY A CA 1
ATOM 663 C C . GLY A 1 84 ? 3.881 5.009 -0.908 1.00 95.19 84 GLY A C 1
ATOM 664 O O . GLY A 1 84 ? 3.853 3.910 -0.351 1.00 95.19 84 GLY A O 1
ATOM 665 N N . LEU A 1 85 ? 4.725 5.278 -1.909 1.00 95.12 85 LEU A N 1
ATOM 666 C CA . LEU A 1 85 ? 5.677 4.300 -2.451 1.00 95.12 85 LEU A CA 1
ATOM 667 C C . LEU A 1 85 ? 6.708 3.832 -1.412 1.00 95.12 85 LEU A C 1
ATOM 669 O O . LEU A 1 85 ? 7.075 2.658 -1.400 1.00 95.12 85 LEU A O 1
ATOM 673 N N . GLY A 1 86 ? 7.118 4.709 -0.491 1.00 94.94 86 GLY A N 1
ATOM 674 C CA . GLY A 1 86 ? 8.029 4.342 0.593 1.00 94.94 86 GLY A CA 1
ATOM 675 C C . GLY A 1 86 ? 7.409 3.322 1.551 1.00 94.94 86 GLY A C 1
ATOM 676 O O . GLY A 1 86 ? 8.071 2.351 1.932 1.00 94.94 86 GLY A O 1
ATOM 677 N N . ARG A 1 87 ? 6.118 3.482 1.884 1.00 96.06 87 ARG A N 1
ATOM 678 C CA . ARG A 1 87 ? 5.359 2.487 2.662 1.00 96.06 87 ARG A CA 1
ATOM 679 C C . ARG A 1 87 ? 5.274 1.155 1.941 1.00 96.06 87 ARG A C 1
ATOM 681 O O . ARG A 1 87 ? 5.594 0.135 2.548 1.00 96.06 87 ARG A O 1
ATOM 688 N N . LEU A 1 88 ? 4.888 1.170 0.665 1.00 97.00 88 LEU A N 1
ATOM 689 C CA . LEU A 1 88 ? 4.822 -0.037 -0.159 1.00 97.00 88 LEU A CA 1
ATOM 690 C C . LEU A 1 88 ? 6.158 -0.784 -0.139 1.00 97.00 88 LEU A C 1
ATOM 692 O O . LEU A 1 88 ? 6.204 -1.961 0.209 1.00 97.00 88 LEU A O 1
ATOM 696 N N . SER A 1 89 ? 7.248 -0.078 -0.433 1.00 96.50 89 SER A N 1
ATOM 697 C CA . SER A 1 89 ? 8.585 -0.657 -0.488 1.00 96.50 89 SER A CA 1
ATOM 698 C C . SER A 1 89 ? 8.993 -1.296 0.848 1.00 96.50 89 SER A C 1
ATOM 700 O O . SER A 1 89 ? 9.496 -2.4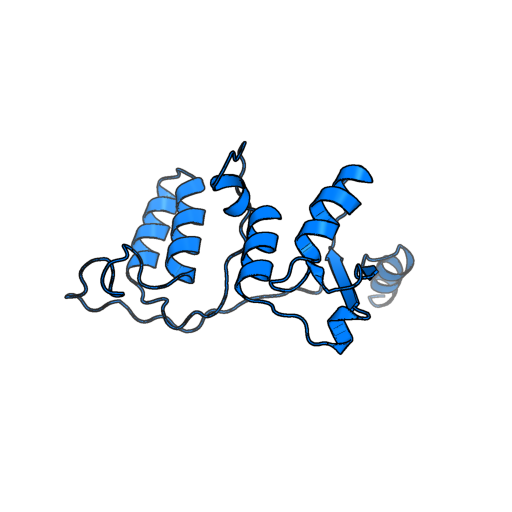19 0.879 1.00 96.50 89 SER A O 1
ATOM 702 N N . LYS A 1 90 ? 8.712 -0.633 1.979 1.00 95.94 90 LYS A N 1
ATOM 703 C CA . LYS A 1 90 ? 8.977 -1.180 3.321 1.00 95.94 90 LYS A CA 1
ATOM 704 C C . LYS A 1 90 ? 8.155 -2.433 3.621 1.00 95.94 90 LYS A C 1
ATOM 706 O O . LYS A 1 90 ? 8.696 -3.394 4.167 1.00 95.94 90 LYS A O 1
ATOM 711 N N . VAL A 1 91 ? 6.865 -2.422 3.286 1.00 96.44 91 VAL A N 1
ATOM 712 C CA . VAL A 1 91 ? 5.963 -3.567 3.486 1.00 96.44 91 VAL A CA 1
ATOM 713 C C . VAL A 1 91 ? 6.454 -4.769 2.685 1.00 96.44 91 VAL A C 1
ATOM 715 O O . VAL A 1 91 ? 6.605 -5.850 3.252 1.00 96.44 91 VAL A O 1
ATOM 718 N N . LEU A 1 92 ? 6.791 -4.575 1.409 1.00 97.00 92 LEU A N 1
ATOM 719 C CA . LEU A 1 92 ? 7.304 -5.651 0.565 1.00 97.00 92 LEU A CA 1
ATOM 720 C C . LEU A 1 92 ? 8.633 -6.212 1.094 1.00 97.00 92 LEU A C 1
ATOM 722 O O . LEU A 1 92 ? 8.753 -7.423 1.252 1.00 97.00 92 LEU A O 1
ATOM 726 N N . ARG A 1 93 ? 9.596 -5.363 1.487 1.00 96.38 93 ARG A N 1
ATOM 727 C CA . ARG A 1 93 ? 10.857 -5.840 2.096 1.00 96.38 93 ARG A CA 1
ATOM 728 C C . ARG A 1 93 ? 10.660 -6.621 3.387 1.00 96.38 93 ARG A C 1
ATOM 730 O O . ARG A 1 93 ? 11.458 -7.496 3.694 1.00 96.38 93 ARG A O 1
ATOM 737 N N . THR A 1 94 ? 9.625 -6.290 4.152 1.00 95.88 94 THR A N 1
ATOM 738 C CA . THR A 1 94 ? 9.361 -6.926 5.447 1.00 95.88 94 THR A CA 1
ATOM 739 C C . THR A 1 94 ? 8.638 -8.263 5.286 1.00 95.88 94 THR A C 1
ATOM 741 O O . THR A 1 94 ? 8.896 -9.190 6.049 1.00 95.88 94 THR A O 1
ATOM 744 N N . HIS A 1 95 ? 7.729 -8.374 4.314 1.00 95.56 95 HIS A N 1
ATOM 745 C CA . HIS A 1 95 ? 6.785 -9.494 4.237 1.00 95.56 95 HIS A CA 1
ATOM 746 C C . HIS A 1 95 ? 6.943 -10.388 3.003 1.00 95.56 95 HIS A C 1
ATOM 748 O O . HIS A 1 95 ? 6.360 -11.469 2.976 1.00 95.56 95 HIS A O 1
ATOM 754 N N . VAL A 1 96 ? 7.702 -9.969 1.988 1.00 95.94 96 VAL A N 1
ATOM 755 C CA . VAL A 1 96 ? 7.826 -10.699 0.721 1.00 95.94 96 VAL A CA 1
ATOM 756 C C . VAL A 1 96 ? 9.242 -11.236 0.558 1.00 95.94 96 VAL A C 1
ATOM 758 O O . VAL A 1 96 ? 10.222 -10.493 0.592 1.00 95.94 96 VAL A O 1
ATOM 761 N N . SER A 1 97 ? 9.346 -12.546 0.354 1.00 96.06 97 SER A N 1
ATOM 762 C CA . SER A 1 97 ? 10.553 -13.221 -0.120 1.00 96.06 97 SER A CA 1
ATOM 763 C C . SER A 1 97 ? 10.223 -13.870 -1.453 1.00 96.06 97 SER A C 1
ATOM 765 O O . SER A 1 97 ? 9.241 -14.607 -1.560 1.00 96.06 97 SER A O 1
ATOM 767 N N . LEU A 1 98 ? 11.001 -13.546 -2.479 1.00 95.44 98 LEU A N 1
ATOM 768 C CA . LEU A 1 98 ? 10.792 -14.060 -3.824 1.00 95.44 98 LEU A CA 1
ATOM 769 C C . LEU A 1 98 ? 11.235 -15.531 -3.895 1.00 95.44 98 LEU A C 1
ATOM 771 O O . LEU A 1 98 ? 12.340 -15.844 -3.437 1.00 95.44 98 LEU A O 1
ATOM 775 N N . PRO A 1 99 ? 10.421 -16.427 -4.482 1.00 94.88 99 PRO A N 1
ATOM 776 C CA . PRO A 1 99 ? 10.861 -17.771 -4.847 1.00 94.88 99 PRO A CA 1
ATOM 777 C C . PRO A 1 99 ? 12.059 -17.738 -5.813 1.00 94.88 99 PRO A C 1
ATOM 779 O O . PRO A 1 99 ? 12.194 -16.762 -6.558 1.00 94.88 99 PRO A O 1
ATOM 782 N N . PRO A 1 100 ? 12.908 -18.784 -5.855 1.00 93.75 100 PRO A N 1
ATOM 783 C CA . PRO A 1 100 ? 14.085 -18.827 -6.726 1.00 93.75 100 PRO A CA 1
ATOM 784 C C . PRO A 1 100 ? 13.788 -18.533 -8.201 1.00 93.75 100 PRO A C 1
ATOM 786 O O . PRO A 1 100 ? 14.566 -17.842 -8.854 1.00 93.75 100 PRO A O 1
ATOM 789 N N . GLU A 1 101 ? 12.652 -19.001 -8.716 1.00 93.56 101 GLU A N 1
ATOM 790 C CA . GLU A 1 101 ? 12.225 -18.767 -10.097 1.00 93.56 101 GLU A CA 1
ATOM 791 C C . GLU A 1 101 ? 11.927 -17.279 -10.327 1.00 93.56 101 GLU A C 1
ATOM 793 O O . GLU A 1 101 ? 12.392 -16.687 -11.299 1.00 93.56 101 GLU A O 1
ATOM 798 N N . CYS A 1 102 ? 11.235 -16.639 -9.380 1.00 92.62 102 CYS A N 1
ATOM 799 C CA . CYS A 1 102 ? 10.937 -15.206 -9.429 1.00 92.62 102 CYS A CA 1
ATOM 800 C C . CYS A 1 102 ? 12.178 -14.326 -9.221 1.00 92.62 102 CYS A C 1
ATOM 802 O O . CYS A 1 102 ? 12.194 -13.179 -9.673 1.00 92.62 102 CYS A O 1
ATOM 804 N N . CYS A 1 103 ? 13.207 -14.844 -8.538 1.00 93.06 103 CYS A N 1
ATOM 805 C CA . CYS A 1 103 ? 14.511 -14.192 -8.455 1.00 93.06 103 CYS A CA 1
ATOM 806 C C . CYS A 1 103 ? 15.242 -14.197 -9.802 1.00 93.06 103 CYS A C 1
ATOM 808 O O . CYS A 1 103 ? 16.024 -13.286 -10.043 1.00 93.06 103 CYS A O 1
ATOM 810 N N . GLN A 1 104 ? 15.024 -15.187 -10.670 1.00 94.00 104 GLN A N 1
ATOM 811 C CA . GLN A 1 104 ? 15.638 -15.208 -12.003 1.00 94.00 104 GLN A CA 1
ATOM 812 C C . GLN A 1 104 ? 14.883 -14.304 -12.972 1.00 94.00 104 GLN A C 1
ATOM 814 O O . GLN A 1 104 ? 15.498 -13.522 -13.693 1.00 94.00 104 GLN A O 1
ATOM 819 N N . GLU A 1 105 ? 13.554 -14.389 -12.961 1.00 94.69 105 GLU A N 1
ATOM 820 C CA . GLU A 1 105 ? 12.705 -13.596 -13.836 1.00 94.69 105 GLU A CA 1
ATOM 821 C C . GLU A 1 105 ? 11.344 -13.345 -13.183 1.00 94.69 105 GLU A C 1
ATOM 823 O O . GLU A 1 105 ? 10.663 -14.254 -12.711 1.00 94.69 105 GLU A O 1
ATOM 828 N N . SER A 1 106 ? 10.916 -12.086 -13.165 1.00 94.81 106 SER A N 1
ATOM 829 C CA . SER A 1 106 ? 9.586 -11.713 -12.688 1.00 94.81 106 SER A CA 1
ATOM 830 C C . SER A 1 106 ? 9.057 -10.487 -13.424 1.00 94.81 106 SER A C 1
ATOM 832 O O . SER A 1 106 ? 9.796 -9.729 -14.054 1.00 94.81 106 SER A O 1
ATOM 834 N N . THR A 1 107 ? 7.736 -10.309 -13.383 1.00 95.44 107 THR A N 1
ATOM 835 C CA . THR A 1 107 ? 7.050 -9.168 -13.992 1.00 95.44 107 THR A CA 1
ATOM 836 C C . THR A 1 107 ? 6.184 -8.467 -12.954 1.00 95.44 107 THR A C 1
ATOM 838 O O . THR A 1 107 ? 5.343 -9.089 -12.312 1.00 95.44 107 THR A O 1
ATOM 841 N N . ILE A 1 108 ? 6.350 -7.154 -12.839 1.00 94.81 108 ILE A N 1
ATOM 842 C CA . ILE A 1 108 ? 5.451 -6.259 -12.117 1.00 94.81 108 ILE A CA 1
ATOM 843 C C . ILE A 1 108 ? 4.388 -5.774 -13.098 1.00 94.81 108 ILE A C 1
ATOM 845 O O . ILE A 1 108 ? 4.708 -5.217 -14.150 1.00 94.81 108 ILE A O 1
ATOM 849 N N . ILE A 1 109 ? 3.120 -5.949 -12.733 1.00 96.56 109 ILE A N 1
ATOM 850 C CA . ILE A 1 109 ? 1.978 -5.437 -13.491 1.00 96.56 109 ILE A CA 1
ATOM 851 C C . ILE A 1 109 ? 1.382 -4.262 -12.721 1.00 96.56 109 ILE A C 1
ATOM 853 O O . ILE A 1 109 ? 0.874 -4.431 -11.615 1.00 96.56 109 ILE A O 1
ATOM 857 N N . ALA A 1 110 ? 1.426 -3.074 -13.317 1.00 95.12 110 ALA A N 1
ATOM 858 C CA . ALA A 1 110 ? 0.775 -1.880 -12.799 1.00 95.12 110 ALA A CA 1
ATOM 859 C C . ALA A 1 110 ? -0.469 -1.572 -13.639 1.00 95.12 110 ALA A C 1
ATOM 861 O O . ALA A 1 110 ? -0.382 -1.414 -14.855 1.00 95.12 110 ALA A O 1
ATOM 862 N N . GLN A 1 111 ? -1.632 -1.474 -13.000 1.00 95.56 111 GLN A N 1
ATOM 863 C CA . GLN A 1 111 ? -2.875 -1.081 -13.658 1.00 95.56 111 GLN A CA 1
ATOM 864 C C . GLN A 1 111 ? -3.372 0.225 -13.048 1.00 95.56 111 GLN A C 1
ATOM 866 O O . GLN A 1 111 ? -3.487 0.345 -11.831 1.00 95.56 111 GLN A O 1
ATOM 871 N N . CYS A 1 112 ? -3.671 1.205 -13.897 1.00 94.19 112 CYS A N 1
ATOM 872 C CA . CYS A 1 112 ? -4.259 2.472 -13.478 1.00 94.19 112 CYS A CA 1
ATOM 873 C C . CYS A 1 112 ? -5.306 2.954 -14.491 1.00 94.19 112 CYS A C 1
ATOM 875 O O . CYS A 1 112 ? -5.358 2.498 -15.634 1.00 94.19 112 CYS A O 1
ATOM 877 N N . SER A 1 113 ? -6.176 3.866 -14.060 1.00 93.19 113 SER A N 1
ATOM 878 C CA . SER A 1 113 ? -7.159 4.543 -14.919 1.00 93.19 113 SER A CA 1
ATOM 879 C C . SER A 1 113 ? -6.762 5.980 -15.261 1.00 93.19 113 SER A C 1
ATOM 881 O O . SER A 1 113 ? -7.507 6.675 -15.942 1.00 93.19 113 SER A O 1
ATOM 883 N N . SER A 1 114 ? -5.614 6.437 -14.759 1.00 91.19 114 SER A N 1
ATOM 884 C CA . SER A 1 114 ? -5.053 7.761 -15.009 1.00 91.19 114 SER A CA 1
ATOM 885 C C . SER A 1 114 ? -3.532 7.683 -14.961 1.00 91.19 114 SER A C 1
ATOM 887 O O . SER A 1 114 ? -2.962 6.929 -14.168 1.00 91.19 114 SER A O 1
ATOM 889 N N . VAL A 1 115 ? -2.888 8.464 -15.822 1.00 88.62 115 VAL A N 1
ATOM 890 C CA . VAL A 1 115 ? -1.437 8.607 -15.910 1.00 88.62 115 VAL A CA 1
ATOM 891 C C . VAL A 1 115 ? -1.152 10.102 -15.882 1.00 88.62 115 VAL A C 1
ATOM 893 O O . VAL A 1 115 ? -1.577 10.838 -16.770 1.00 88.62 115 VAL A O 1
ATOM 896 N N . ALA A 1 116 ? -0.479 10.558 -14.830 1.00 86.25 116 ALA A N 1
ATOM 897 C CA . ALA A 1 116 ? -0.000 11.932 -14.745 1.00 86.25 116 ALA A CA 1
ATOM 898 C C . ALA A 1 116 ? 1.317 12.088 -15.517 1.00 86.25 116 ALA A C 1
ATOM 900 O O . ALA A 1 116 ? 1.964 11.103 -15.868 1.00 86.25 116 ALA A O 1
ATOM 901 N N . ASN A 1 117 ? 1.742 13.331 -15.741 1.00 89.38 117 ASN A N 1
ATOM 902 C CA . ASN A 1 117 ? 3.078 13.585 -16.261 1.00 89.38 117 ASN A CA 1
ATOM 903 C C . ASN A 1 117 ? 4.122 13.288 -15.172 1.00 89.38 117 ASN A C 1
ATOM 905 O O . ASN A 1 117 ? 4.054 13.850 -14.078 1.00 89.38 117 ASN A O 1
ATOM 909 N N . PHE A 1 118 ? 5.088 12.425 -15.467 1.00 88.19 118 PHE A N 1
ATOM 910 C CA . PHE A 1 118 ? 6.202 12.107 -14.578 1.00 88.19 118 PHE A CA 1
ATOM 911 C C . PHE A 1 118 ? 7.495 11.968 -15.375 1.00 88.19 118 PHE A C 1
ATOM 913 O O . PHE A 1 118 ? 7.490 11.633 -16.557 1.00 88.19 118 PHE A O 1
ATOM 920 N N . SER A 1 119 ? 8.624 12.221 -14.715 1.00 92.62 119 SER A N 1
ATOM 921 C CA . SER A 1 119 ? 9.934 12.023 -15.335 1.00 92.62 119 SER A CA 1
ATOM 922 C C . SER A 1 119 ? 10.293 10.539 -15.404 1.00 92.62 119 SER A C 1
ATOM 924 O O . SER A 1 119 ? 9.911 9.756 -14.531 1.00 92.62 119 SER A O 1
ATOM 926 N N . GLU A 1 120 ? 11.114 10.159 -16.384 1.00 90.00 120 GLU A N 1
ATOM 927 C CA . GLU A 1 120 ? 11.706 8.815 -16.437 1.00 90.00 120 GLU A CA 1
ATOM 928 C C . GLU A 1 120 ? 12.495 8.493 -15.164 1.00 90.00 120 GLU A C 1
ATOM 930 O O . GLU A 1 120 ? 12.445 7.369 -14.663 1.00 90.00 120 GLU A O 1
ATOM 935 N N . LYS A 1 121 ? 13.177 9.500 -14.600 1.00 92.88 121 LYS A N 1
ATOM 936 C CA . LYS A 1 121 ? 13.911 9.373 -13.339 1.00 92.88 121 LYS A CA 1
ATOM 937 C C . LYS A 1 121 ? 12.989 8.943 -12.203 1.00 92.88 121 LYS A C 1
ATOM 939 O O . LYS A 1 121 ? 13.327 8.009 -11.488 1.00 92.88 121 LYS A O 1
ATOM 944 N N . TRP A 1 122 ? 11.837 9.592 -12.054 1.00 93.12 122 TRP A N 1
ATOM 945 C CA . TRP A 1 122 ? 10.861 9.216 -11.031 1.00 93.12 122 TRP A CA 1
ATOM 946 C C . TRP A 1 122 ? 10.281 7.825 -11.301 1.00 93.12 122 TRP A C 1
ATOM 948 O O . TRP A 1 122 ? 10.183 6.987 -10.407 1.00 93.12 122 TRP A O 1
ATOM 958 N N . PHE A 1 123 ? 9.950 7.540 -12.558 1.00 90.50 123 PHE A N 1
ATOM 959 C CA . PHE A 1 123 ? 9.338 6.274 -12.936 1.00 90.50 123 PHE A CA 1
ATOM 960 C C . PHE A 1 123 ? 10.248 5.070 -12.660 1.00 90.50 123 PHE A C 1
ATOM 962 O O . PHE A 1 123 ? 9.840 4.110 -12.009 1.00 90.50 123 PHE A O 1
ATOM 969 N N . TYR A 1 124 ? 11.498 5.114 -13.119 1.00 89.19 124 TYR A N 1
ATOM 970 C CA . TYR A 1 124 ? 12.432 4.006 -12.926 1.00 89.19 124 TYR A CA 1
ATOM 971 C C . TYR A 1 124 ? 13.131 4.035 -11.566 1.00 89.19 124 TYR A C 1
ATOM 973 O O . TYR A 1 124 ? 13.439 2.969 -11.032 1.00 89.19 124 TYR A O 1
ATOM 981 N N . GLY A 1 125 ? 13.401 5.226 -11.029 1.00 90.38 125 GLY A N 1
ATOM 982 C CA . GLY A 1 125 ? 14.134 5.418 -9.779 1.00 90.38 125 GLY A CA 1
ATOM 983 C C . GLY A 1 125 ? 13.268 5.241 -8.538 1.00 90.38 125 GLY A C 1
ATOM 984 O O . GLY A 1 125 ? 13.694 4.562 -7.609 1.00 90.38 125 GLY A O 1
ATOM 985 N N . ASP A 1 126 ? 12.051 5.787 -8.538 1.00 92.19 126 ASP A N 1
ATOM 986 C CA . ASP A 1 126 ? 11.168 5.761 -7.370 1.00 92.19 126 ASP A CA 1
ATOM 987 C C . ASP A 1 126 ? 10.091 4.683 -7.515 1.00 92.19 126 ASP A C 1
ATOM 989 O O . ASP A 1 126 ? 10.008 3.766 -6.693 1.00 92.19 126 ASP A O 1
ATOM 993 N N . PHE A 1 127 ? 9.282 4.753 -8.576 1.00 93.94 127 PHE A N 1
ATOM 994 C CA . PHE A 1 127 ? 8.127 3.870 -8.751 1.00 93.94 127 PHE A CA 1
ATOM 995 C C . PHE A 1 127 ? 8.537 2.410 -8.973 1.00 93.94 127 PHE A C 1
ATOM 997 O O . PHE A 1 127 ? 8.176 1.543 -8.176 1.00 93.94 127 PHE A O 1
ATOM 1004 N N . ALA A 1 128 ? 9.328 2.128 -10.012 1.00 93.25 128 ALA A N 1
ATOM 1005 C CA . ALA A 1 128 ? 9.744 0.765 -10.336 1.00 93.25 128 ALA A CA 1
ATOM 1006 C C . ALA A 1 128 ? 10.555 0.130 -9.195 1.00 93.25 128 ALA A C 1
ATOM 1008 O O . ALA A 1 128 ? 10.293 -1.012 -8.831 1.00 93.25 128 ALA A O 1
ATOM 1009 N N . SER A 1 129 ? 11.481 0.893 -8.600 1.00 93.19 129 SER A N 1
ATOM 1010 C CA . SER A 1 129 ? 12.307 0.456 -7.465 1.00 93.19 129 SER A CA 1
ATOM 1011 C C . SER A 1 129 ? 11.466 0.095 -6.236 1.00 93.19 129 SER A C 1
ATOM 1013 O O . SER A 1 129 ? 11.680 -0.936 -5.598 1.00 93.19 129 SER A O 1
ATOM 1015 N N . SER A 1 130 ? 10.452 0.909 -5.923 1.00 95.25 130 SER A N 1
ATOM 1016 C CA . SER A 1 130 ? 9.560 0.647 -4.788 1.00 95.25 130 SER A CA 1
ATOM 1017 C C . SER A 1 130 ? 8.700 -0.595 -5.008 1.00 95.25 130 SER A C 1
ATOM 1019 O O . SER A 1 130 ? 8.504 -1.365 -4.071 1.00 95.25 130 SER A O 1
ATOM 1021 N N . MET A 1 131 ? 8.212 -0.799 -6.236 1.00 95.44 131 MET A N 1
ATOM 1022 C CA . MET A 1 131 ? 7.384 -1.949 -6.618 1.00 95.44 131 MET A CA 1
ATOM 1023 C C . MET A 1 131 ? 8.183 -3.260 -6.701 1.00 95.44 131 MET A C 1
ATOM 1025 O O . MET A 1 131 ? 7.607 -4.327 -6.514 1.00 95.44 131 MET A O 1
ATOM 1029 N N . SER A 1 132 ? 9.490 -3.199 -6.981 1.00 95.06 132 SER A N 1
ATOM 1030 C CA . SER A 1 132 ? 10.373 -4.375 -7.052 1.00 95.06 132 SER A CA 1
ATOM 1031 C C . SER A 1 132 ? 10.925 -4.821 -5.704 1.00 95.06 132 SER A C 1
ATOM 1033 O O . SER A 1 132 ? 11.767 -5.716 -5.658 1.00 95.06 132 SER A O 1
ATOM 1035 N N . ALA A 1 133 ? 10.511 -4.170 -4.620 1.00 96.19 133 ALA A N 1
ATOM 1036 C CA . ALA A 1 133 ? 11.123 -4.393 -3.331 1.00 96.19 133 ALA A CA 1
ATOM 1037 C C . ALA A 1 133 ? 10.792 -5.787 -2.769 1.00 96.19 133 ALA A C 1
ATOM 1039 O O . ALA A 1 133 ? 9.677 -6.280 -2.927 1.00 96.19 133 ALA A O 1
ATOM 1040 N N . ALA A 1 134 ? 11.752 -6.419 -2.102 1.00 96.56 134 ALA A N 1
ATOM 1041 C CA . ALA A 1 134 ? 11.602 -7.717 -1.446 1.00 96.56 134 ALA A CA 1
ATOM 1042 C C . ALA A 1 134 ? 12.725 -7.938 -0.422 1.00 96.56 134 ALA A C 1
ATOM 1044 O O . ALA A 1 134 ? 13.804 -7.357 -0.516 1.00 96.56 134 ALA A O 1
ATOM 1045 N N . SER A 1 135 ? 12.501 -8.821 0.550 1.00 96.50 135 SER A N 1
ATOM 1046 C CA . SER A 1 135 ? 13.503 -9.165 1.577 1.00 96.50 135 SER A CA 1
ATOM 1047 C C . SER A 1 135 ? 14.806 -9.730 0.992 1.00 96.50 135 SER A C 1
ATOM 1049 O O . SER A 1 135 ? 15.880 -9.529 1.556 1.00 96.50 135 SER A O 1
ATOM 1051 N N . ASN A 1 136 ? 14.724 -10.407 -0.155 1.00 94.31 136 ASN A N 1
ATOM 1052 C CA . ASN A 1 136 ? 15.841 -11.014 -0.875 1.00 94.31 136 ASN A CA 1
ATOM 1053 C C . ASN A 1 136 ? 16.119 -10.349 -2.240 1.00 94.31 136 ASN A C 1
ATOM 1055 O O . ASN A 1 136 ? 16.745 -10.970 -3.100 1.00 94.31 136 ASN A O 1
ATOM 1059 N N . GLU A 1 137 ? 15.704 -9.088 -2.430 1.00 89.50 137 GLU A N 1
ATOM 1060 C CA . GLU A 1 137 ? 15.823 -8.355 -3.707 1.00 89.50 137 GLU A CA 1
ATOM 1061 C C . GLU A 1 137 ? 17.259 -8.269 -4.248 1.00 89.50 137 GLU A C 1
ATOM 1063 O O . GLU A 1 137 ? 17.463 -8.311 -5.454 1.00 89.50 137 GLU A O 1
ATOM 1068 N N . VAL A 1 138 ? 18.269 -8.232 -3.371 1.00 90.69 138 VAL A N 1
ATOM 1069 C CA . VAL A 1 138 ? 19.696 -8.160 -3.753 1.00 90.69 138 VAL A CA 1
ATOM 1070 C C . VAL A 1 138 ? 20.131 -9.351 -4.617 1.00 90.69 138 VAL A C 1
ATOM 1072 O O . VAL A 1 138 ? 21.067 -9.239 -5.402 1.00 90.69 138 VAL A O 1
ATOM 1075 N N . ARG A 1 139 ? 19.468 -10.503 -4.465 1.00 87.31 139 ARG A N 1
ATOM 1076 C CA . ARG A 1 139 ? 19.756 -11.731 -5.222 1.00 87.31 139 ARG A CA 1
ATOM 1077 C C . ARG A 1 139 ? 18.831 -11.917 -6.426 1.00 87.31 139 ARG A C 1
ATOM 1079 O O . ARG A 1 139 ? 18.952 -12.927 -7.113 1.00 87.31 139 ARG A O 1
ATOM 1086 N N . ALA A 1 140 ? 17.897 -10.995 -6.647 1.00 91.62 140 ALA A N 1
ATOM 1087 C CA . ALA A 1 140 ? 16.919 -11.074 -7.716 1.00 91.62 140 ALA A CA 1
ATOM 1088 C C . ALA A 1 140 ? 17.348 -10.230 -8.923 1.00 91.62 140 ALA A C 1
ATOM 1090 O O . ALA A 1 140 ? 17.913 -9.144 -8.789 1.00 91.62 140 ALA A O 1
ATOM 1091 N N . ALA A 1 141 ? 17.045 -10.723 -10.119 1.00 92.81 141 ALA A N 1
ATOM 1092 C CA . ALA A 1 141 ? 17.107 -9.949 -11.342 1.00 92.81 141 ALA A CA 1
ATOM 1093 C C . ALA A 1 141 ? 16.078 -8.814 -11.301 1.00 92.81 141 ALA A C 1
ATOM 1095 O O . ALA A 1 141 ? 15.040 -8.894 -10.638 1.00 92.81 141 ALA A O 1
ATOM 1096 N N . ARG A 1 142 ? 16.352 -7.741 -12.047 1.00 90.81 142 ARG A N 1
ATOM 1097 C CA . ARG A 1 142 ? 15.419 -6.619 -12.143 1.00 90.81 142 ARG A CA 1
ATOM 1098 C C . ARG A 1 142 ? 14.145 -7.076 -12.871 1.00 90.81 142 ARG A C 1
ATOM 1100 O O . ARG A 1 142 ? 14.254 -7.520 -14.013 1.00 90.81 142 ARG A O 1
ATOM 1107 N N . PRO A 1 143 ? 12.952 -6.927 -12.269 1.00 93.69 143 PRO A N 1
ATOM 1108 C CA . PRO A 1 143 ? 11.719 -7.381 -12.895 1.00 93.69 143 PRO A CA 1
ATOM 1109 C C . PRO A 1 143 ? 11.339 -6.528 -14.106 1.00 93.69 143 PRO A C 1
ATOM 1111 O O . PRO A 1 143 ? 11.607 -5.322 -14.159 1.00 93.69 143 PRO A O 1
ATOM 1114 N N . HIS A 1 144 ? 10.626 -7.137 -15.052 1.00 94.56 144 HIS A N 1
ATOM 1115 C CA . HIS A 1 144 ? 9.957 -6.407 -16.122 1.00 94.56 144 HIS A CA 1
ATOM 1116 C C . HIS A 1 144 ? 8.794 -5.599 -15.555 1.00 94.56 144 HIS A C 1
ATOM 1118 O O . HIS A 1 144 ? 7.965 -6.132 -14.825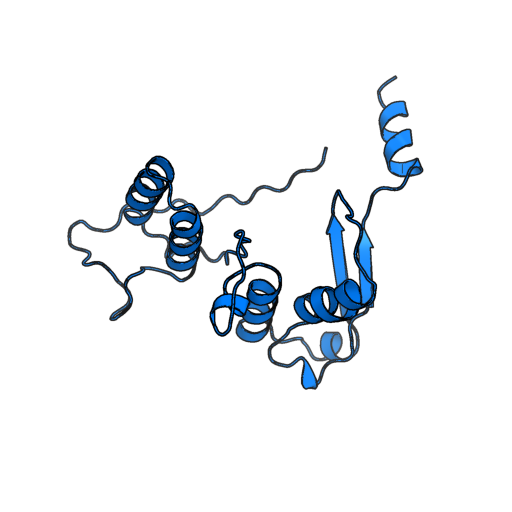 1.00 94.56 144 HIS A O 1
ATOM 1124 N N . LEU A 1 145 ? 8.680 -4.328 -15.929 1.00 93.62 145 LEU A N 1
ATOM 1125 C CA . LEU A 1 145 ? 7.542 -3.499 -15.549 1.00 93.62 145 LEU A CA 1
ATOM 1126 C C . LEU A 1 145 ? 6.582 -3.372 -16.731 1.00 93.62 145 LEU A C 1
ATOM 1128 O O . LEU A 1 145 ? 6.963 -2.885 -17.793 1.00 93.62 145 LEU A O 1
ATOM 1132 N N . ARG A 1 146 ? 5.334 -3.808 -16.548 1.00 95.38 146 ARG A N 1
ATOM 1133 C CA . ARG A 1 146 ? 4.272 -3.723 -17.556 1.00 95.38 146 ARG A CA 1
ATOM 1134 C C . ARG A 1 146 ? 3.116 -2.885 -17.038 1.00 95.38 146 ARG A C 1
ATOM 1136 O O . ARG A 1 146 ? 2.683 -3.052 -15.900 1.00 95.38 146 ARG A O 1
ATOM 1143 N N . PHE A 1 147 ? 2.599 -2.017 -17.900 1.00 93.00 147 PHE A N 1
ATOM 1144 C CA . PHE A 1 147 ? 1.445 -1.180 -17.602 1.00 93.00 147 PHE A CA 1
ATOM 1145 C C . PHE A 1 147 ? 0.205 -1.670 -18.336 1.00 93.00 147 PHE A C 1
ATOM 1147 O O . PHE A 1 147 ? 0.248 -1.958 -19.530 1.00 93.00 147 PHE A O 1
ATOM 1154 N N . ILE A 1 148 ? -0.908 -1.717 -17.613 1.00 95.88 148 ILE A N 1
ATOM 1155 C CA . ILE A 1 148 ? -2.240 -1.917 -18.168 1.00 95.88 148 ILE A CA 1
ATOM 1156 C C . ILE A 1 148 ? -2.962 -0.575 -18.091 1.00 95.88 148 ILE A C 1
ATOM 1158 O O . ILE A 1 148 ? -3.319 -0.106 -17.007 1.00 95.88 148 ILE A O 1
ATOM 1162 N N . TYR A 1 149 ? -3.180 0.029 -19.256 1.00 95.00 149 TYR A N 1
ATOM 1163 C CA . TYR A 1 149 ? -3.906 1.283 -19.411 1.00 95.00 149 TYR A CA 1
ATOM 1164 C C . TYR A 1 149 ? -4.832 1.199 -20.637 1.00 95.00 149 TYR A C 1
ATOM 1166 O O . TYR A 1 149 ? -4.395 0.675 -21.665 1.00 95.00 149 TYR A O 1
ATOM 1174 N N . PRO A 1 150 ? -6.089 1.680 -20.560 1.00 93.50 150 PRO A N 1
ATOM 1175 C CA . PRO A 1 150 ? -7.015 1.619 -21.688 1.00 93.50 150 PRO A CA 1
ATOM 1176 C C . PRO A 1 150 ? -6.503 2.388 -22.909 1.00 93.50 150 PRO A C 1
ATOM 1178 O O . PRO A 1 150 ? -6.150 3.563 -22.821 1.00 93.50 150 PRO A O 1
ATOM 1181 N N . THR A 1 151 ? -6.521 1.746 -24.073 1.00 93.31 151 THR A N 1
ATOM 1182 C CA . THR A 1 151 ? -6.246 2.402 -25.354 1.00 93.31 151 THR A CA 1
ATOM 1183 C C . THR A 1 151 ? -7.485 3.127 -25.884 1.00 93.31 151 THR A C 1
ATOM 1185 O O . THR A 1 151 ? -8.616 2.887 -25.455 1.00 93.31 151 THR A O 1
ATOM 1188 N N . VAL A 1 152 ? -7.298 3.978 -26.899 1.00 93.38 152 VAL A N 1
ATOM 1189 C CA . VAL A 1 152 ? -8.413 4.617 -27.626 1.00 93.38 152 VAL A CA 1
ATOM 1190 C C . VAL A 1 152 ? -9.382 3.571 -28.199 1.00 93.38 152 VAL A C 1
ATOM 1192 O O . VAL A 1 152 ? -10.598 3.772 -28.187 1.00 93.38 152 VAL A O 1
ATOM 1195 N N . ARG A 1 153 ? -8.867 2.423 -28.661 1.00 92.69 153 ARG A N 1
ATOM 1196 C CA . ARG A 1 153 ? -9.694 1.315 -29.159 1.00 92.69 153 ARG A CA 1
ATOM 1197 C C . ARG A 1 153 ? -10.549 0.709 -28.044 1.00 92.69 153 ARG A C 1
ATOM 1199 O O . ARG A 1 153 ? -11.750 0.553 -28.234 1.00 92.69 153 ARG A O 1
ATOM 1206 N N . ASP A 1 154 ? -9.955 0.436 -26.884 1.00 89.38 154 ASP A N 1
ATOM 1207 C CA . ASP A 1 154 ? -10.663 -0.172 -25.746 1.00 89.38 154 ASP A CA 1
ATOM 1208 C C . ASP A 1 154 ? -11.808 0.718 -25.245 1.00 89.38 154 ASP A C 1
ATOM 1210 O O . ASP A 1 154 ? -12.870 0.237 -24.845 1.00 89.38 154 ASP A O 1
ATOM 1214 N N . VAL A 1 155 ? -11.598 2.036 -25.277 1.00 88.50 155 VAL A N 1
ATOM 1215 C CA . VAL A 1 155 ? -12.605 3.019 -24.870 1.00 88.50 155 VAL A CA 1
ATOM 1216 C C . VAL A 1 155 ? -13.694 3.177 -25.933 1.00 88.50 155 VAL A C 1
ATOM 1218 O O . VAL A 1 155 ? -14.869 3.191 -25.584 1.00 88.50 155 VAL A O 1
ATOM 1221 N N . SER A 1 156 ? -13.340 3.260 -27.218 1.00 84.69 156 SER A N 1
ATOM 1222 C CA . SER A 1 156 ? -14.317 3.438 -28.306 1.00 84.69 156 SER A CA 1
ATOM 1223 C C . SER A 1 156 ? -15.223 2.221 -28.508 1.00 84.69 156 SER A C 1
ATOM 1225 O O . SER A 1 156 ? -16.431 2.384 -28.663 1.00 84.69 156 SER A O 1
ATOM 1227 N N . GLN A 1 157 ? -14.686 0.999 -28.430 1.00 78.31 157 GLN A N 1
ATOM 1228 C CA . GLN A 1 157 ? -15.482 -0.226 -28.567 1.00 78.31 157 GLN A CA 1
ATOM 1229 C C . GLN A 1 157 ? -16.526 -0.383 -27.456 1.00 78.31 157 GLN A C 1
ATOM 1231 O O . GLN A 1 157 ? -17.600 -0.922 -27.714 1.00 78.31 157 GLN A O 1
ATOM 1236 N N . ARG A 1 158 ? -16.272 0.156 -26.253 1.00 65.50 158 ARG A N 1
ATOM 1237 C CA . ARG A 1 158 ? -17.278 0.192 -25.181 1.00 65.50 158 ARG A CA 1
ATOM 1238 C C . ARG A 1 158 ? -18.513 1.011 -25.536 1.00 65.50 158 ARG A C 1
ATOM 1240 O O . ARG A 1 158 ? -19.562 0.700 -24.997 1.00 65.50 158 ARG A O 1
ATOM 1247 N N . TYR A 1 159 ? -18.419 2.028 -26.393 1.00 58.72 159 TYR A N 1
ATOM 1248 C CA . TYR A 1 159 ? -19.587 2.825 -26.792 1.00 58.72 159 TYR A CA 1
ATOM 1249 C C . TYR A 1 159 ? -20.423 2.145 -27.882 1.00 58.72 159 TYR A C 1
ATOM 1251 O O . TYR A 1 159 ? -21.619 2.389 -27.958 1.00 58.72 159 TYR A O 1
ATOM 1259 N N . LEU A 1 160 ? -19.823 1.262 -28.687 1.00 55.69 160 LEU A N 1
ATOM 1260 C CA . LEU A 1 160 ? -20.510 0.553 -29.774 1.00 55.69 160 LEU A CA 1
ATOM 1261 C C . LEU A 1 160 ? -21.366 -0.628 -29.296 1.00 55.69 160 LEU A C 1
ATOM 1263 O O . LEU A 1 160 ? -22.160 -1.145 -30.065 1.00 55.69 160 LEU A O 1
ATOM 1267 N N . THR A 1 161 ? -21.211 -1.075 -28.047 1.00 51.97 161 THR A N 1
ATOM 1268 C CA . THR A 1 161 ? -22.002 -2.186 -27.482 1.00 51.97 161 THR A CA 1
ATOM 1269 C C . THR A 1 161 ? -23.305 -1.725 -26.811 1.00 51.97 161 THR A C 1
ATOM 1271 O O . THR A 1 161 ? -24.044 -2.555 -26.295 1.00 51.97 161 THR A O 1
ATOM 1274 N N . TYR A 1 162 ? -23.580 -0.415 -26.790 1.00 50.44 162 TYR A N 1
ATOM 1275 C CA . TYR A 1 162 ? -24.786 0.181 -26.191 1.00 50.44 162 TYR A CA 1
ATOM 1276 C C . TYR A 1 162 ? -25.707 0.860 -27.223 1.00 50.44 162 TYR A C 1
ATOM 1278 O O . TYR A 1 162 ? -26.566 1.648 -26.828 1.00 50.44 162 TYR A O 1
ATOM 1286 N N . TYR A 1 163 ? -25.543 0.554 -28.515 1.00 42.91 163 TYR A N 1
ATOM 1287 C CA . TYR A 1 163 ? -26.438 0.973 -29.600 1.00 42.91 163 TYR A CA 1
ATOM 1288 C C . TYR A 1 163 ? -26.849 -0.225 -30.449 1.00 42.91 163 TYR A C 1
ATOM 1290 O O . TYR A 1 163 ? -25.956 -1.045 -30.761 1.00 42.91 163 TYR A O 1
#

Sequence (163 aa):
MTQGVYVSPKSPLKPSSSIPGTLIGSEYGSPFERDLVDYLDAYENYEIVKLRERLMQYDWSSCKAVIIGSVPGYHRESAVSKWGLGRLSKVLRTHVSLPPECCQESTIIAQCSSVANFSEKWFYGDFASSMSAASNEVRAARPHLRFIYPTVRDVSQRYLTYY

InterPro domains:
  IPR010347 Tyrosyl-DNA phosphodiesterase I [PF06087] (1-158)
  IPR010347 Tyrosyl-DNA phosphodiesterase I [PTHR12415] (1-157)

Radius of gyration: 19.97 Å; chains: 1; bounding box: 46×36×60 Å

Organism: NCBI:txid679940

Foldseek 3Di:
DDDDDDDFPDWAFDDPPDDQCPPVPDNALDQQLVLQLVQLVLVVDPVSVVVNVVVRRTRRNRGPDHDAAAHDDDQDDPRCCSHDLNVLLVCQLVPPDDDPVVLEEAEDEAEDADDDDDDPCCCVVRVQNSSQHHVPSVSGDRYHYHYDYDDPVNVVVVVVVVD